Protein AF-A0AAN0SFN9-F1 (afdb_monomer)

Foldseek 3Di:
DDFPAWAADPDPPGRATWTKDADDDPRRVAIKTAGPPVRDIRGPPDPVSRVRSVPGDHPVVSVVVVVVVPDDDDDDDDDDDDDDDDDDDDDDDDDDDDPPPDDDDDPPPPDDDDDDDDDDD

Solvent-accessible surface area (backbone atoms only — not comparable to full-atom values): 8406 Å² total; per-residue (Å²): 133,63,76,78,27,25,38,75,38,85,55,90,94,40,88,48,67,12,40,23,28,62,41,66,77,100,45,45,94,39,61,30,34,41,23,83,84,80,66,48,67,49,64,61,88,49,68,69,52,42,55,57,57,70,66,43,34,58,64,69,66,58,50,53,53,56,58,63,68,69,56,84,87,80,90,85,82,86,83,89,79,88,80,89,84,91,79,86,80,86,82,89,80,90,79,82,87,81,85,80,83,75,91,78,90,80,92,77,83,76,76,79,93,75,88,81,90,87,77,92,130

pLDDT: mean 70.21, std 22.14, range [32.69, 95.62]

Sequence (121 aa):
MMILGYVKCTSPGCDAAMEVSQCSGKRSKYLKGRCHTCECTEQRSNANTQNYLQAYKPLEELNQLVEHEKAPLEDTSNTLEVPQEPQSPAPNSKGSGWLCAGIGAAIGLGLGKAISHLRFV

Mean predicted aligned error: 18.91 Å

Secondary structure (DSSP, 8-state):
--EEEEEE--STT--SEEEEEE--GGGTTSEEEEETTT--EE---S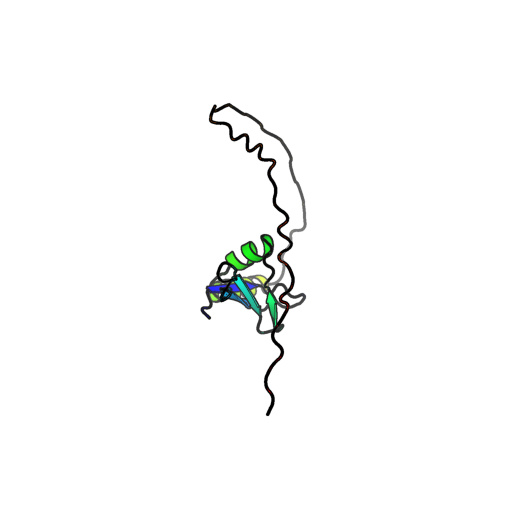HHHHHHHHT-B-HHHHHHHHHHHTS--------------------------------------------------

Organism: NCBI:txid190893

Nearest PDB structures (foldseek):
  8xmc-assembly1_I  TM=5.910E-01  e=2.132E+00  Arabidopsis thaliana
  4md9-assembly3_N  TM=4.094E-01  e=1.558E+00  Homo sapiens
  7ytu-assembly1_A  TM=3.782E-01  e=7.967E+00  Vaccinia virus WR

Radius of gyration: 27.31 Å; Cα contacts (8 Å, |Δi|>4): 112; chains: 1; bounding box: 47×56×79 Å

Structure (mmCIF, N/CA/C/O backbone):
data_AF-A0AAN0SFN9-F1
#
_entry.id   AF-A0AAN0SFN9-F1
#
loop_
_atom_site.group_PDB
_atom_site.id
_atom_site.type_symbol
_atom_site.label_atom_id
_atom_site.label_alt_id
_atom_site.label_comp_id
_atom_site.label_asym_id
_atom_site.label_entity_id
_atom_site.label_seq_id
_atom_site.pdbx_PDB_ins_code
_atom_site.Cartn_x
_atom_site.Cartn_y
_atom_site.Cartn_z
_atom_site.occupancy
_atom_site.B_iso_or_equiv
_atom_site.auth_seq_id
_atom_site.auth_comp_id
_atom_site.auth_asym_id
_atom_site.auth_atom_id
_atom_site.pdbx_PDB_model_num
ATOM 1 N N . MET A 1 1 ? -5.269 -4.897 12.899 1.00 66.62 1 MET A N 1
ATOM 2 C CA . MET A 1 1 ? -5.053 -3.904 11.822 1.00 66.62 1 MET A CA 1
ATOM 3 C C . MET A 1 1 ? -6.346 -3.837 11.039 1.00 66.62 1 MET A C 1
ATOM 5 O O . MET A 1 1 ? -6.856 -4.898 10.713 1.00 66.62 1 MET A O 1
ATOM 9 N N . MET A 1 2 ? -6.904 -2.647 10.829 1.00 87.38 2 MET A N 1
ATOM 10 C CA . MET A 1 2 ? -8.123 -2.470 10.036 1.00 87.38 2 MET A CA 1
ATOM 11 C C . MET A 1 2 ? -7.715 -2.149 8.595 1.00 87.38 2 MET A C 1
ATOM 13 O O . MET A 1 2 ? -6.858 -1.284 8.390 1.00 87.38 2 MET A O 1
ATOM 17 N N . ILE A 1 3 ? -8.277 -2.880 7.630 1.00 92.31 3 ILE A N 1
ATOM 18 C CA . ILE A 1 3 ? -8.130 -2.580 6.202 1.00 92.31 3 ILE A CA 1
ATOM 19 C C . ILE A 1 3 ? -9.085 -1.430 5.891 1.00 92.31 3 ILE A C 1
ATOM 21 O O . ILE A 1 3 ? -10.261 -1.499 6.239 1.00 92.31 3 ILE A O 1
ATOM 25 N N . LEU A 1 4 ? -8.559 -0.368 5.288 1.00 94.69 4 LEU A N 1
ATOM 26 C CA . LEU A 1 4 ? -9.335 0.806 4.887 1.00 94.69 4 LEU A CA 1
ATOM 27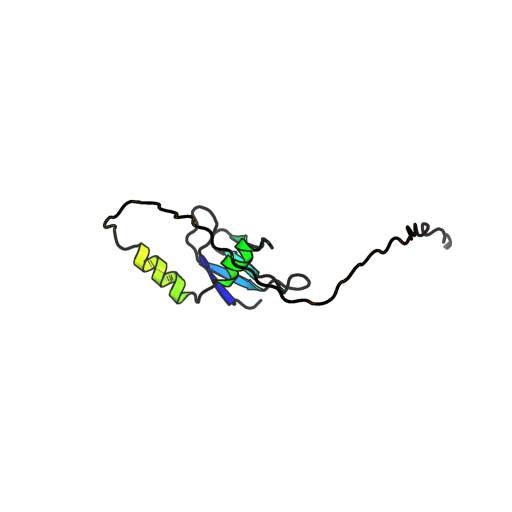 C C . LEU A 1 4 ? -9.867 0.654 3.459 1.00 94.69 4 LEU A C 1
ATOM 29 O O . LEU A 1 4 ? -10.975 1.081 3.163 1.00 94.69 4 LEU A O 1
ATOM 33 N N . GLY A 1 5 ? -9.087 0.012 2.591 1.00 95.19 5 GLY A N 1
ATOM 34 C CA . GLY A 1 5 ? -9.438 -0.256 1.203 1.00 95.19 5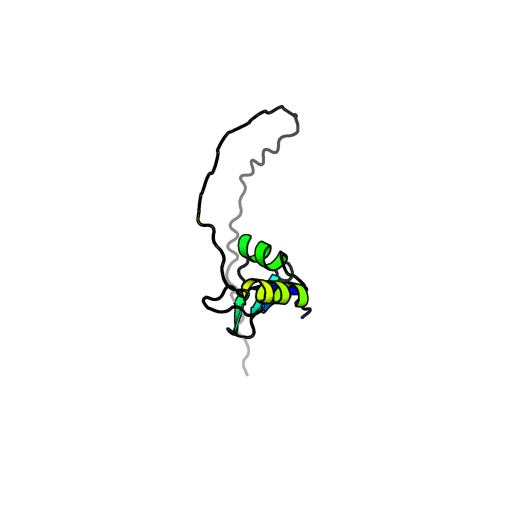 GLY A CA 1
ATOM 35 C C . GLY A 1 5 ? -8.228 -0.763 0.434 1.00 95.19 5 GLY A C 1
ATOM 36 O O . GLY A 1 5 ? -7.297 -1.310 1.028 1.00 95.19 5 GLY A O 1
ATOM 37 N N . TYR A 1 6 ? -8.236 -0.558 -0.877 1.00 95.56 6 TYR A N 1
ATOM 38 C CA . TYR A 1 6 ? -7.216 -1.049 -1.792 1.00 95.56 6 TYR A CA 1
ATOM 39 C C . TYR A 1 6 ? -6.815 0.018 -2.811 1.00 95.56 6 TYR A C 1
ATOM 41 O O . TYR A 1 6 ? -7.594 0.909 -3.148 1.00 95.56 6 TYR A O 1
ATOM 49 N N . VAL A 1 7 ? -5.592 -0.094 -3.316 1.00 94.62 7 VAL A N 1
ATOM 50 C CA . VAL A 1 7 ? -5.054 0.689 -4.439 1.00 94.62 7 VAL A CA 1
ATOM 51 C C . VAL A 1 7 ? -4.334 -0.251 -5.406 1.00 94.62 7 VAL A C 1
ATOM 53 O O . VAL A 1 7 ? -4.052 -1.395 -5.051 1.00 94.62 7 VAL A O 1
ATOM 56 N N . LYS A 1 8 ? -4.007 0.197 -6.624 1.00 93.94 8 LYS A N 1
ATOM 57 C CA . LYS A 1 8 ? -3.159 -0.605 -7.525 1.00 93.94 8 LYS A CA 1
ATOM 58 C C . LYS A 1 8 ? -1.764 -0.793 -6.905 1.00 93.94 8 LYS A C 1
ATOM 60 O O . LYS A 1 8 ? -1.258 0.080 -6.191 1.00 93.94 8 LYS A O 1
ATOM 65 N N . CYS A 1 9 ? -1.130 -1.936 -7.129 1.00 93.25 9 CYS A N 1
ATOM 66 C CA . CYS A 1 9 ? 0.244 -2.115 -6.685 1.00 93.25 9 CYS A CA 1
ATOM 67 C C . CYS A 1 9 ? 1.190 -1.199 -7.484 1.00 93.25 9 CYS A C 1
ATOM 69 O O . CYS A 1 9 ? 1.028 -1.011 -8.683 1.00 93.25 9 CYS A O 1
ATOM 71 N N . THR A 1 10 ? 2.178 -0.606 -6.811 1.00 90.88 10 THR A N 1
ATOM 72 C CA . THR A 1 10 ? 3.190 0.263 -7.438 1.00 90.88 10 THR A CA 1
ATOM 73 C C . THR A 1 10 ? 4.445 -0.498 -7.868 1.00 90.88 10 THR A C 1
ATOM 75 O O . THR A 1 10 ? 5.350 0.090 -8.460 1.00 90.88 10 THR A O 1
ATOM 78 N N . SER A 1 11 ? 4.535 -1.793 -7.550 1.00 91.81 11 SER A N 1
ATOM 79 C CA . SER A 1 11 ? 5.674 -2.615 -7.951 1.00 91.81 11 SER A CA 1
ATOM 80 C C . SER A 1 11 ? 5.652 -2.847 -9.458 1.00 91.81 11 SER A C 1
ATOM 82 O O . SER A 1 11 ? 4.595 -3.171 -10.001 1.00 91.81 11 SER A O 1
ATOM 84 N N . PRO A 1 12 ? 6.806 -2.742 -10.140 1.00 91.44 12 PRO A N 1
ATOM 85 C CA . PRO A 1 12 ? 6.879 -2.996 -11.572 1.00 91.44 12 PRO A CA 1
ATOM 86 C C . PRO A 1 12 ? 6.387 -4.414 -11.891 1.00 91.44 12 PRO A C 1
ATOM 88 O O . PRO A 1 12 ? 6.836 -5.379 -11.272 1.00 91.44 12 PRO A O 1
ATOM 91 N N . GLY A 1 13 ? 5.453 -4.524 -12.840 1.00 90.88 13 GLY A N 1
ATOM 92 C CA . GLY A 1 13 ? 4.873 -5.797 -13.283 1.00 90.88 13 GLY A CA 1
ATOM 93 C C . GLY A 1 13 ? 3.882 -6.442 -12.307 1.00 90.88 13 GLY A C 1
ATOM 94 O O . GLY A 1 13 ? 3.598 -7.630 -12.441 1.00 90.88 13 GLY A O 1
ATOM 95 N N . CYS A 1 14 ? 3.381 -5.706 -11.309 1.00 90.88 14 CYS A N 1
ATOM 96 C CA . CYS A 1 14 ? 2.364 -6.200 -10.387 1.00 90.88 14 CYS A CA 1
ATOM 97 C C . CYS A 1 14 ? 1.059 -5.417 -10.550 1.00 90.88 14 CYS A C 1
ATOM 99 O O . CYS A 1 14 ? 0.965 -4.272 -10.121 1.00 90.88 14 CYS A O 1
ATOM 101 N N . ASP A 1 15 ? 0.033 -6.074 -11.087 1.00 89.12 15 ASP A N 1
ATOM 102 C CA . ASP A 1 15 ? -1.302 -5.482 -11.274 1.00 89.12 15 ASP A CA 1
ATOM 103 C C . ASP A 1 15 ? -2.274 -5.827 -10.135 1.00 89.12 15 ASP A C 1
ATOM 105 O O . ASP A 1 15 ? -3.474 -5.569 -10.208 1.00 89.12 15 ASP A O 1
ATOM 109 N N . ALA A 1 16 ? -1.766 -6.438 -9.063 1.00 91.88 16 ALA A N 1
ATOM 110 C CA . ALA A 1 16 ? -2.582 -6.857 -7.937 1.00 91.88 16 ALA A CA 1
ATOM 111 C C . ALA A 1 16 ? -3.067 -5.671 -7.091 1.00 91.88 16 ALA A C 1
ATOM 113 O O . ALA A 1 16 ? -2.440 -4.608 -7.022 1.00 91.88 16 ALA A O 1
ATOM 114 N N . ALA A 1 17 ? -4.169 -5.890 -6.377 1.00 93.06 17 ALA A N 1
ATOM 115 C CA . ALA A 1 17 ? -4.659 -4.961 -5.374 1.00 93.06 17 ALA A CA 1
ATOM 116 C C . ALA A 1 17 ? -3.715 -4.931 -4.159 1.00 93.06 17 ALA A C 1
ATOM 118 O O . ALA A 1 17 ? -3.412 -5.953 -3.541 1.00 93.06 17 ALA A O 1
ATOM 119 N N . MET A 1 18 ? -3.266 -3.736 -3.796 1.00 94.38 18 MET A N 1
ATOM 120 C CA . MET A 1 18 ? -2.491 -3.460 -2.595 1.00 94.38 18 MET A CA 1
ATOM 121 C C . MET A 1 18 ? -3.441 -3.028 -1.478 1.00 94.38 18 MET A C 1
ATOM 123 O O . MET A 1 18 ? -4.146 -2.032 -1.621 1.00 94.38 18 MET A O 1
ATOM 127 N N . GLU A 1 19 ? -3.448 -3.753 -0.359 1.00 95.31 19 GLU A N 1
ATOM 128 C CA . GLU A 1 19 ? -4.257 -3.411 0.811 1.00 95.31 19 GLU A CA 1
ATOM 129 C C . GLU A 1 19 ? -3.728 -2.126 1.452 1.00 95.31 19 GLU A C 1
ATOM 131 O O . GLU A 1 19 ? -2.523 -1.976 1.670 1.00 95.31 19 GLU A O 1
ATOM 136 N N . VAL A 1 20 ? -4.619 -1.206 1.798 1.00 95.62 20 VAL A N 1
ATOM 137 C CA . VAL A 1 20 ? -4.280 0.013 2.528 1.00 95.62 20 VAL A CA 1
ATOM 138 C C . VAL A 1 20 ? -4.752 -0.127 3.964 1.00 95.62 20 VAL A C 1
ATOM 140 O O . VAL A 1 20 ? -5.915 -0.412 4.246 1.00 95.62 20 VAL A O 1
ATOM 143 N N . SER A 1 21 ? -3.835 0.093 4.899 1.00 94.88 21 SER A N 1
ATOM 144 C CA . SER A 1 21 ? -4.115 0.055 6.332 1.00 94.88 21 SER A CA 1
ATOM 145 C C . SER A 1 21 ? -3.391 1.180 7.057 1.00 94.88 21 SER A C 1
ATOM 147 O O . SER A 1 21 ? -2.378 1.711 6.595 1.00 94.88 21 SER A O 1
ATOM 149 N N . GLN A 1 22 ? -3.898 1.551 8.227 1.00 93.69 22 GLN A N 1
ATOM 150 C CA . GLN A 1 22 ? -3.225 2.524 9.077 1.00 93.69 22 GLN A CA 1
ATOM 151 C C . GLN A 1 22 ? -2.004 1.888 9.764 1.00 93.69 22 GLN A C 1
ATOM 153 O O . GLN A 1 22 ? -2.034 0.733 10.206 1.00 93.69 22 GLN A O 1
ATOM 158 N N . CYS A 1 23 ? -0.910 2.642 9.870 1.00 92.00 23 CYS A N 1
ATOM 159 C CA . CYS A 1 23 ? 0.229 2.252 10.697 1.00 92.00 23 CYS A CA 1
ATOM 160 C C . CYS A 1 23 ? -0.152 2.223 12.191 1.00 92.00 23 CYS A C 1
ATOM 162 O O . CYS A 1 23 ? -1.166 2.770 12.612 1.00 92.00 23 CYS A O 1
ATOM 164 N N . SER A 1 24 ? 0.685 1.605 13.024 1.00 90.38 24 SER A N 1
ATOM 165 C CA . SER A 1 24 ? 0.491 1.546 14.478 1.00 90.38 24 SER A CA 1
ATOM 166 C C . SER A 1 24 ? 1.508 2.407 15.240 1.00 90.38 24 SER A C 1
ATOM 168 O O . SER A 1 24 ? 2.516 2.869 14.692 1.00 90.38 24 SER A O 1
ATOM 170 N N . GLY A 1 25 ? 1.241 2.640 16.529 1.00 92.19 25 GLY A N 1
ATOM 171 C CA . GLY A 1 25 ? 2.146 3.348 17.438 1.00 92.19 25 GLY A CA 1
ATOM 172 C C . GLY A 1 25 ? 2.434 4.790 17.007 1.00 92.19 25 GLY A C 1
ATOM 173 O O . GLY A 1 25 ? 1.540 5.511 16.575 1.00 92.19 25 GLY A O 1
ATOM 174 N N . LYS A 1 26 ? 3.707 5.207 17.083 1.00 91.69 26 LYS A N 1
ATOM 175 C CA . LYS A 1 26 ? 4.159 6.581 16.765 1.00 91.69 26 LYS A CA 1
ATOM 176 C C . LYS A 1 26 ? 3.849 7.032 15.329 1.00 91.69 26 LYS A C 1
ATOM 178 O O . LYS A 1 26 ? 3.926 8.221 15.033 1.00 91.69 26 LYS A O 1
ATOM 183 N N . ARG A 1 27 ? 3.550 6.093 14.426 1.00 90.06 27 ARG A N 1
ATOM 184 C CA . ARG A 1 27 ? 3.256 6.356 13.011 1.00 90.06 27 ARG A CA 1
ATOM 185 C C . ARG A 1 27 ? 1.774 6.214 12.675 1.00 90.06 27 ARG A C 1
ATOM 187 O O . ARG A 1 27 ? 1.455 6.208 11.497 1.00 90.06 27 ARG A O 1
ATOM 194 N N . SER A 1 28 ? 0.877 6.140 13.659 1.00 91.44 28 SER A N 1
ATOM 195 C CA . SER A 1 28 ? -0.567 5.970 13.431 1.00 91.44 28 SER A CA 1
ATOM 196 C C . SER A 1 28 ? -1.195 7.013 12.505 1.00 91.44 28 SER A C 1
ATOM 198 O O . SER A 1 28 ? -2.175 6.724 11.838 1.00 91.44 28 SER A O 1
ATOM 200 N N . LYS A 1 29 ? -0.606 8.204 12.373 1.00 91.94 29 LYS A N 1
ATOM 201 C CA . LYS A 1 29 ? -1.058 9.211 11.400 1.00 91.94 29 LYS A CA 1
ATOM 202 C C . LYS A 1 29 ? -0.817 8.857 9.924 1.00 91.94 29 LYS A C 1
ATOM 204 O O . LYS A 1 29 ? -1.318 9.567 9.062 1.00 91.94 29 LYS A O 1
ATOM 209 N N . TYR A 1 30 ? -0.036 7.820 9.627 1.00 93.38 30 TYR A N 1
ATOM 210 C CA . TYR A 1 30 ? 0.334 7.445 8.263 1.00 93.38 30 TYR A CA 1
ATOM 211 C C . TYR A 1 30 ? -0.356 6.160 7.816 1.00 93.38 30 TYR A C 1
ATOM 213 O O . TYR A 1 30 ? -0.555 5.224 8.598 1.00 93.38 30 TYR A O 1
ATOM 221 N N . LEU A 1 31 ? -0.646 6.101 6.524 1.00 94.56 31 LEU A N 1
ATOM 222 C CA . LEU A 1 31 ? -1.102 4.906 5.836 1.00 94.56 31 LEU A CA 1
ATOM 223 C C . LEU A 1 31 ? 0.089 4.078 5.358 1.00 94.56 31 LEU A C 1
ATOM 225 O O . LEU A 1 31 ? 1.186 4.597 5.123 1.00 94.56 31 LEU A O 1
ATOM 229 N N . LYS A 1 32 ? -0.150 2.778 5.217 1.00 94.62 32 LYS A N 1
ATOM 230 C CA . LYS A 1 32 ? 0.746 1.836 4.556 1.00 94.62 32 LYS A CA 1
ATOM 231 C C . LYS A 1 32 ? -0.034 0.983 3.566 1.00 94.62 32 LYS A C 1
ATOM 233 O O . LYS A 1 32 ? -1.147 0.551 3.865 1.00 94.62 32 LYS A O 1
ATOM 238 N N . GLY A 1 33 ? 0.584 0.737 2.423 1.00 94.75 33 GLY A N 1
ATOM 239 C CA . GLY A 1 33 ? 0.141 -0.231 1.436 1.00 94.75 33 GLY A CA 1
ATOM 240 C C . GLY A 1 33 ? 0.882 -1.554 1.623 1.00 94.75 33 GLY A C 1
ATOM 241 O O . GLY A 1 33 ? 2.094 -1.543 1.843 1.00 94.75 33 GLY A O 1
ATOM 242 N N . ARG A 1 34 ? 0.198 -2.692 1.540 1.00 95.12 34 ARG A N 1
ATOM 243 C CA . ARG A 1 34 ? 0.828 -4.016 1.455 1.00 95.12 34 ARG A CA 1
ATOM 244 C C . ARG A 1 34 ? 0.187 -4.803 0.323 1.00 95.12 34 ARG A C 1
ATOM 246 O O . ARG A 1 34 ? -1.020 -4.996 0.285 1.00 95.12 34 ARG A O 1
ATOM 253 N N . CYS A 1 35 ? 0.997 -5.245 -0.622 1.00 94.69 35 CYS A N 1
ATOM 254 C CA . CYS A 1 35 ? 0.527 -6.127 -1.675 1.00 94.69 35 CYS A CA 1
ATOM 255 C C . CYS A 1 35 ? 0.950 -7.554 -1.332 1.00 94.69 35 CYS A C 1
ATOM 257 O O . CYS A 1 35 ? 2.119 -7.807 -1.054 1.00 94.69 35 CYS A O 1
ATOM 259 N N . HIS A 1 36 ? -0.009 -8.479 -1.333 1.00 93.19 36 HIS A N 1
ATOM 260 C CA . HIS A 1 36 ? 0.236 -9.887 -1.000 1.00 93.19 36 HIS A CA 1
ATOM 261 C C . HIS A 1 36 ? 0.823 -10.685 -2.170 1.00 93.19 36 HIS A C 1
ATOM 263 O O . HIS A 1 36 ? 1.288 -11.796 -1.969 1.00 93.19 36 HIS A O 1
ATOM 269 N N . THR A 1 37 ? 0.828 -10.122 -3.383 1.00 93.31 37 THR A N 1
ATOM 270 C CA . THR A 1 37 ? 1.368 -10.778 -4.585 1.00 93.31 37 THR A CA 1
ATOM 271 C C . THR A 1 37 ? 2.874 -10.566 -4.739 1.00 93.31 37 THR A C 1
ATOM 273 O O . THR A 1 37 ? 3.609 -11.526 -4.917 1.00 93.31 37 THR A O 1
ATOM 276 N N . CYS A 1 38 ? 3.342 -9.314 -4.666 1.00 92.81 38 CYS A N 1
ATOM 277 C CA . CYS A 1 38 ? 4.775 -8.964 -4.710 1.00 92.81 38 CYS A CA 1
ATOM 278 C C . CYS A 1 38 ? 5.434 -8.965 -3.318 1.00 92.81 38 CYS A C 1
ATOM 280 O O . CYS A 1 38 ? 6.621 -8.668 -3.218 1.00 92.81 38 CYS A O 1
ATOM 282 N N . GLU A 1 39 ? 4.650 -9.131 -2.244 1.00 92.81 39 GLU A N 1
ATOM 283 C CA . GLU A 1 39 ? 5.047 -8.918 -0.836 1.00 92.81 39 GLU A CA 1
ATOM 284 C C . GLU A 1 39 ? 5.634 -7.525 -0.533 1.00 92.81 39 GLU A C 1
ATOM 286 O O . GLU A 1 39 ? 6.173 -7.245 0.543 1.00 92.81 39 GLU A O 1
ATOM 291 N N . CYS A 1 40 ? 5.488 -6.601 -1.477 1.00 90.75 40 CYS A N 1
ATOM 292 C CA . CYS A 1 40 ? 6.009 -5.262 -1.379 1.00 90.75 40 CYS A CA 1
ATOM 293 C C . CYS A 1 40 ? 5.124 -4.409 -0.462 1.00 90.75 40 CYS A C 1
ATOM 295 O O . CYS A 1 40 ? 3.889 -4.451 -0.492 1.00 90.75 40 CYS A O 1
ATOM 297 N N . THR A 1 41 ? 5.784 -3.639 0.403 1.00 91.31 41 THR A N 1
ATOM 298 C CA . THR A 1 41 ? 5.127 -2.726 1.339 1.00 91.31 41 THR A CA 1
ATOM 299 C C . THR A 1 41 ? 5.474 -1.299 0.954 1.00 91.31 41 THR A C 1
ATOM 301 O O . THR A 1 41 ? 6.646 -0.924 0.932 1.00 91.31 41 THR A O 1
ATOM 304 N N . GLU A 1 42 ? 4.453 -0.490 0.708 1.00 88.31 42 GLU A N 1
ATOM 305 C CA . GLU A 1 42 ? 4.606 0.936 0.480 1.00 88.31 42 GLU A CA 1
ATOM 306 C C . GLU A 1 42 ? 4.347 1.677 1.797 1.00 88.31 42 GLU A C 1
ATOM 308 O O . GLU A 1 42 ? 3.217 1.783 2.274 1.00 88.31 42 GLU A O 1
ATOM 313 N N . GLN A 1 43 ? 5.422 2.142 2.431 1.00 78.56 43 GLN A N 1
ATOM 314 C CA . GLN A 1 43 ? 5.370 2.843 3.719 1.00 78.56 43 GLN A CA 1
ATOM 315 C C . GLN A 1 43 ? 6.076 4.201 3.667 1.00 78.56 43 GLN A C 1
ATOM 317 O O . GLN A 1 43 ? 6.374 4.780 4.719 1.00 78.56 43 GLN A O 1
ATOM 322 N N . ARG A 1 44 ? 6.401 4.728 2.477 1.00 71.38 44 ARG A N 1
ATOM 323 C CA . ARG A 1 44 ? 7.084 6.020 2.412 1.00 71.38 44 ARG A CA 1
ATOM 324 C C . ARG A 1 44 ? 6.189 7.093 3.035 1.00 71.38 44 ARG A C 1
ATOM 326 O O . ARG A 1 44 ? 5.064 7.340 2.612 1.00 71.38 44 ARG A O 1
ATOM 333 N N . SER A 1 45 ? 6.718 7.767 4.054 1.00 75.69 45 SER A N 1
ATOM 334 C CA . SER A 1 45 ? 6.079 8.905 4.726 1.00 75.69 45 SER A CA 1
ATOM 335 C C . SER A 1 45 ? 6.176 10.200 3.912 1.00 75.69 45 SER A C 1
ATOM 337 O O . SER A 1 45 ? 6.052 11.288 4.470 1.00 75.69 45 SER A O 1
ATOM 339 N N . ASN A 1 46 ? 6.454 10.096 2.609 1.00 87.56 46 ASN A N 1
ATOM 340 C CA . ASN A 1 46 ? 6.441 11.242 1.712 1.00 87.56 46 ASN A CA 1
ATOM 341 C C . ASN A 1 46 ? 4.981 11.622 1.393 1.00 87.56 46 ASN A C 1
ATOM 343 O O . ASN A 1 46 ? 4.088 10.774 1.447 1.00 87.56 46 ASN A O 1
ATOM 347 N N . ALA A 1 47 ? 4.743 12.892 1.063 1.00 91.62 47 ALA A N 1
ATOM 348 C CA . ALA A 1 47 ? 3.394 13.395 0.809 1.00 91.62 47 ALA A CA 1
ATOM 349 C C . ALA A 1 47 ? 2.711 12.693 -0.378 1.00 91.62 47 ALA A C 1
ATOM 351 O O . ALA A 1 47 ? 1.554 12.308 -0.270 1.00 91.62 47 ALA A O 1
ATOM 352 N N . ASN A 1 48 ? 3.434 12.448 -1.473 1.00 92.06 48 ASN A N 1
ATOM 353 C CA . ASN A 1 48 ? 2.881 11.838 -2.688 1.00 92.06 48 ASN A CA 1
ATOM 354 C C . ASN A 1 48 ? 2.366 10.412 -2.446 1.00 92.06 48 ASN A C 1
ATOM 356 O O . ASN A 1 48 ? 1.272 10.060 -2.871 1.00 92.06 48 ASN A O 1
ATOM 360 N N . THR A 1 49 ? 3.128 9.601 -1.716 1.00 91.50 49 THR A N 1
ATOM 361 C CA . THR A 1 49 ? 2.765 8.238 -1.333 1.00 91.50 49 THR A CA 1
ATOM 362 C C . THR A 1 49 ? 1.573 8.244 -0.388 1.00 91.50 49 THR A C 1
ATOM 364 O O . THR A 1 49 ? 0.672 7.429 -0.544 1.00 91.50 49 THR A O 1
ATOM 367 N N . GLN A 1 50 ? 1.530 9.162 0.579 1.00 94.81 50 GLN A N 1
ATOM 368 C CA . GLN A 1 50 ? 0.376 9.255 1.474 1.00 94.81 50 GLN A CA 1
ATOM 369 C C . GLN A 1 50 ? -0.885 9.683 0.716 1.00 94.81 50 GLN A C 1
ATOM 371 O O . GLN A 1 50 ? -1.922 9.063 0.918 1.00 94.81 50 GLN A O 1
ATOM 376 N N . ASN A 1 51 ? -0.783 10.643 -0.207 1.00 94.69 51 ASN A N 1
ATOM 377 C CA . ASN A 1 51 ? -1.894 11.049 -1.072 1.00 94.69 51 ASN A CA 1
ATOM 378 C C . ASN A 1 51 ? -2.379 9.885 -1.951 1.00 94.69 51 ASN A C 1
ATOM 380 O O . ASN A 1 51 ? -3.579 9.663 -2.069 1.00 94.69 51 ASN A O 1
ATOM 384 N N . TYR A 1 52 ? -1.452 9.103 -2.517 1.00 93.75 52 TYR A N 1
ATOM 385 C CA . TYR A 1 52 ? -1.782 7.902 -3.286 1.00 93.75 52 TYR A CA 1
ATOM 386 C C . TYR A 1 52 ? -2.539 6.873 -2.442 1.00 93.75 52 TYR A C 1
ATOM 388 O O . TYR A 1 52 ? -3.594 6.389 -2.839 1.00 93.75 52 TYR A O 1
ATOM 396 N N . LEU A 1 53 ? -2.030 6.573 -1.245 1.00 94.50 53 LEU A N 1
ATOM 397 C CA . LEU A 1 53 ? -2.664 5.619 -0.340 1.00 94.50 53 LEU A CA 1
ATOM 398 C C . LEU A 1 53 ? -4.009 6.127 0.183 1.00 94.50 53 LEU A C 1
ATOM 400 O O . LEU A 1 53 ? -4.873 5.307 0.447 1.00 94.50 53 LEU A O 1
ATOM 404 N N . GLN A 1 54 ? -4.203 7.441 0.334 1.00 94.56 54 GLN A N 1
ATOM 405 C CA . GLN A 1 54 ? -5.479 8.049 0.734 1.00 94.56 54 GLN A CA 1
ATOM 406 C C . GLN A 1 54 ? -6.563 7.924 -0.339 1.00 94.56 54 GLN A C 1
ATOM 408 O O . GLN A 1 54 ? -7.741 7.952 0.003 1.00 94.56 54 GLN A O 1
ATOM 413 N N . ALA A 1 55 ? -6.183 7.733 -1.604 1.00 94.25 55 ALA A N 1
ATOM 414 C CA . ALA A 1 55 ? -7.102 7.464 -2.706 1.00 94.25 55 ALA A CA 1
ATOM 415 C C . ALA A 1 55 ? -7.573 5.994 -2.751 1.00 94.25 55 ALA A C 1
ATOM 417 O O . ALA A 1 55 ? -7.951 5.498 -3.814 1.00 94.25 55 ALA A O 1
ATOM 418 N N . TYR A 1 56 ? -7.520 5.281 -1.619 1.00 93.94 56 TYR A N 1
ATOM 419 C CA . TYR A 1 56 ? -7.985 3.902 -1.523 1.00 93.94 56 TYR A CA 1
ATOM 420 C C . TYR A 1 56 ? -9.468 3.787 -1.878 1.00 93.94 56 TYR A C 1
ATOM 422 O O . TYR A 1 56 ? -10.276 4.673 -1.599 1.00 93.94 56 TYR A O 1
ATOM 430 N N . LYS A 1 57 ? -9.818 2.652 -2.477 1.00 91.19 57 LYS A N 1
ATOM 431 C CA . LYS A 1 57 ? -11.173 2.309 -2.912 1.00 91.19 57 LYS A CA 1
ATOM 432 C C . LYS A 1 57 ? -11.591 0.945 -2.363 1.00 91.19 57 LYS A C 1
ATOM 434 O O . LYS A 1 57 ? -10.719 0.161 -1.968 1.00 91.19 57 LYS A O 1
ATOM 439 N N . PRO A 1 58 ? -12.896 0.632 -2.316 1.00 89.19 58 PRO A N 1
ATOM 440 C CA . PRO A 1 58 ? -13.336 -0.744 -2.104 1.00 89.19 58 PRO A CA 1
ATOM 441 C C . PRO A 1 58 ? -12.791 -1.661 -3.212 1.00 89.19 58 PRO A C 1
ATOM 443 O O . PRO A 1 58 ? -12.476 -1.210 -4.317 1.00 89.19 58 PRO A O 1
ATOM 446 N N . LEU A 1 59 ? -12.643 -2.953 -2.909 1.00 83.25 59 LEU A N 1
ATOM 447 C CA . LEU A 1 59 ? -11.987 -3.911 -3.807 1.00 83.25 59 LEU A CA 1
ATOM 448 C C . LEU A 1 59 ? -12.761 -4.085 -5.122 1.00 83.25 59 LEU A C 1
ATOM 450 O O . LEU A 1 59 ? -12.166 -4.236 -6.187 1.00 83.25 59 LEU A O 1
ATOM 454 N N . GLU A 1 60 ? -14.086 -4.016 -5.045 1.00 82.00 60 GLU A N 1
ATOM 455 C CA . GLU A 1 60 ? -15.012 -4.176 -6.162 1.00 82.00 60 GLU A CA 1
ATOM 456 C C . GLU A 1 60 ? -14.786 -3.108 -7.239 1.00 82.00 60 GLU A C 1
ATOM 458 O O . GLU A 1 60 ? -14.733 -3.432 -8.424 1.00 82.00 60 GLU A O 1
ATOM 463 N N . GLU A 1 61 ? -14.579 -1.850 -6.839 1.00 78.88 61 GLU A N 1
ATOM 464 C CA . GLU A 1 61 ? -14.282 -0.756 -7.773 1.00 78.88 61 GLU A CA 1
ATOM 465 C C . GLU A 1 61 ? -12.925 -0.933 -8.456 1.00 78.88 61 GLU A C 1
ATOM 467 O O . GLU A 1 61 ? -12.763 -0.579 -9.623 1.00 78.88 61 GLU A O 1
ATOM 472 N N . LEU A 1 62 ? -11.936 -1.472 -7.739 1.00 77.69 62 LEU A N 1
ATOM 473 C CA . LEU A 1 62 ? -10.601 -1.664 -8.296 1.00 77.69 62 LEU A CA 1
ATOM 474 C C . LEU A 1 62 ? -10.596 -2.777 -9.352 1.00 77.69 62 LEU A C 1
ATOM 476 O O . LEU A 1 62 ? -9.945 -2.638 -10.385 1.00 77.69 62 LEU A O 1
ATOM 480 N N . ASN A 1 63 ? -11.364 -3.844 -9.125 1.00 75.81 63 ASN A N 1
ATOM 481 C CA . ASN A 1 63 ? -11.483 -4.958 -10.063 1.00 75.81 63 ASN A CA 1
ATOM 482 C C . ASN A 1 63 ? -12.260 -4.575 -11.334 1.00 75.81 63 ASN A C 1
ATOM 484 O O . ASN A 1 63 ? -11.864 -4.977 -12.424 1.00 75.81 63 ASN A O 1
ATOM 488 N N . GLN A 1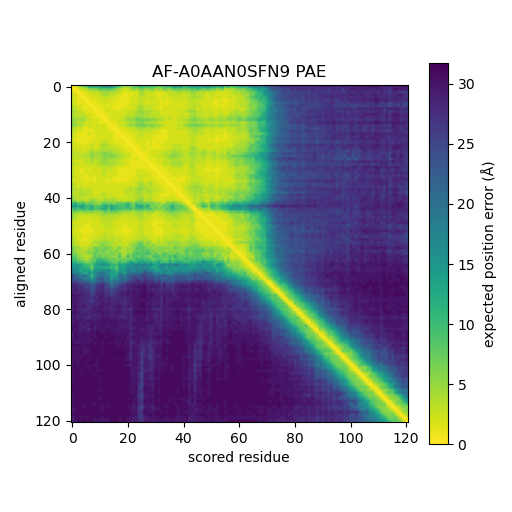 64 ? -13.297 -3.735 -11.230 1.00 71.12 64 GLN A N 1
ATOM 489 C CA . GLN A 1 64 ? -14.045 -3.244 -12.402 1.00 71.12 64 GLN A CA 1
ATOM 490 C C . GLN A 1 64 ? -13.169 -2.442 -13.377 1.00 71.12 64 GLN A C 1
ATOM 492 O O . GLN A 1 64 ? -13.387 -2.489 -14.591 1.00 71.12 64 GLN A O 1
ATOM 497 N N . LEU A 1 65 ? -12.166 -1.721 -12.862 1.00 60.78 65 LEU A N 1
ATOM 498 C CA . LEU A 1 65 ? -11.181 -1.022 -13.692 1.00 60.78 65 LEU A CA 1
ATOM 499 C C . LEU A 1 65 ? -10.282 -2.005 -14.449 1.00 60.78 65 LEU A C 1
ATOM 501 O O . LEU A 1 65 ? -9.968 -1.768 -15.609 1.00 60.78 65 LEU A O 1
ATOM 505 N N . VAL A 1 66 ? -9.906 -3.119 -13.815 1.00 59.66 66 VAL A N 1
ATOM 506 C CA . VAL A 1 66 ? -9.104 -4.176 -14.453 1.00 59.66 66 VAL A CA 1
ATOM 507 C C . VAL A 1 66 ? -9.894 -4.882 -15.559 1.00 59.66 66 VAL A C 1
ATOM 509 O O . VAL A 1 66 ? -9.325 -5.241 -16.588 1.00 59.66 66 VAL A O 1
ATOM 512 N N . GLU A 1 67 ? -11.204 -5.067 -15.382 1.00 59.59 67 GLU A N 1
ATOM 513 C CA . GLU A 1 67 ? -12.066 -5.689 -16.395 1.00 59.59 67 GLU A CA 1
ATOM 514 C C . GLU A 1 67 ? -12.274 -4.791 -17.622 1.00 59.59 67 GLU A C 1
ATOM 516 O O . GLU A 1 67 ? -12.200 -5.285 -18.747 1.00 59.59 67 GLU A O 1
ATOM 521 N N . HIS A 1 68 ? -12.447 -3.478 -17.432 1.00 54.22 68 HIS A N 1
ATOM 522 C CA . HIS A 1 68 ? -12.554 -2.529 -18.548 1.00 54.22 68 HIS A CA 1
ATOM 523 C C . HIS A 1 68 ? -11.230 -2.333 -19.302 1.00 54.22 68 HIS A C 1
ATOM 525 O O . HIS A 1 68 ? -11.254 -2.117 -20.510 1.00 54.22 68 HIS A O 1
ATOM 531 N N . GLU A 1 69 ? -10.078 -2.464 -18.635 1.00 56.84 69 GLU A N 1
ATOM 532 C CA . GLU A 1 69 ? -8.757 -2.427 -19.290 1.00 56.84 69 GL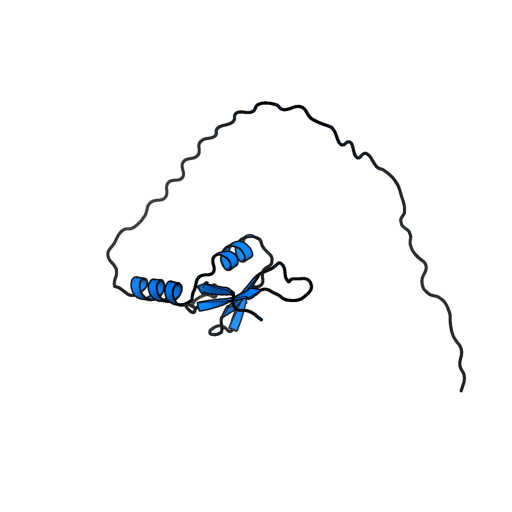U A CA 1
ATOM 533 C C . GLU A 1 69 ? -8.472 -3.670 -20.157 1.00 56.84 69 GLU A C 1
ATOM 535 O O . GLU A 1 69 ? -7.580 -3.641 -21.002 1.00 56.84 69 GLU A O 1
ATOM 540 N N . LYS A 1 70 ? -9.213 -4.771 -19.968 1.00 54.34 70 LYS A N 1
ATOM 541 C CA . LYS A 1 70 ? -9.010 -6.036 -20.698 1.00 54.34 70 LYS A CA 1
ATOM 542 C C . LYS A 1 70 ? -9.800 -6.156 -22.005 1.00 54.34 70 LYS A C 1
ATOM 544 O O . LYS A 1 70 ? -9.657 -7.169 -22.693 1.00 54.34 70 LYS A O 1
ATOM 549 N N . ALA A 1 71 ? -10.616 -5.165 -22.360 1.00 45.28 71 ALA A N 1
ATOM 550 C CA . ALA A 1 71 ? -11.257 -5.106 -23.672 1.00 45.28 71 ALA A CA 1
ATOM 551 C C . ALA A 1 71 ? -10.247 -4.584 -24.727 1.00 45.28 71 ALA A C 1
ATOM 553 O O . ALA A 1 71 ? -9.528 -3.630 -24.433 1.00 45.28 71 ALA A O 1
ATOM 554 N N . PRO A 1 72 ? -10.128 -5.187 -25.929 1.00 46.97 72 PRO A N 1
ATOM 555 C CA . PRO A 1 72 ? -9.076 -4.823 -26.882 1.00 46.97 72 PRO A CA 1
ATOM 556 C C . PRO A 1 72 ? -9.207 -3.386 -27.421 1.00 46.97 72 PRO A C 1
ATOM 558 O O . PRO A 1 72 ? -10.305 -2.950 -27.747 1.00 46.97 72 PRO A O 1
ATOM 561 N N . LEU A 1 73 ? -8.045 -2.723 -27.520 1.00 54.97 73 LEU A N 1
ATOM 562 C CA . LEU A 1 73 ? -7.682 -1.474 -28.217 1.00 54.97 73 LEU A CA 1
ATOM 563 C C . LEU A 1 73 ? -8.641 -0.959 -29.308 1.00 54.97 73 LEU A C 1
ATOM 565 O O . LEU A 1 73 ? -8.854 -1.657 -30.289 1.00 54.97 73 LEU A O 1
ATOM 569 N N . GLU A 1 74 ? -9.005 0.326 -29.218 1.00 44.12 74 GLU A N 1
ATOM 570 C CA . GLU A 1 74 ? -9.194 1.226 -30.368 1.00 44.12 74 GLU A CA 1
ATOM 571 C C . GLU A 1 74 ? -8.587 2.606 -30.013 1.00 44.12 74 GLU A C 1
ATOM 573 O O . GLU A 1 74 ? -8.683 3.083 -28.879 1.00 44.12 74 GLU A O 1
ATOM 578 N N . ASP A 1 75 ? -7.894 3.184 -30.989 1.00 46.12 75 ASP A N 1
ATOM 579 C CA . ASP A 1 75 ? -6.997 4.342 -30.981 1.00 46.12 75 ASP A CA 1
ATOM 580 C C . ASP A 1 75 ? -7.465 5.632 -30.272 1.00 46.12 75 ASP A C 1
ATOM 582 O O . ASP A 1 75 ? -8.605 6.066 -30.410 1.00 46.12 75 ASP A O 1
ATOM 586 N N . THR A 1 76 ? -6.526 6.368 -29.653 1.00 45.34 76 THR A N 1
ATOM 587 C CA . THR A 1 76 ? -6.046 7.670 -30.181 1.00 45.34 76 THR A CA 1
ATOM 588 C C . THR A 1 76 ? -4.856 8.193 -29.365 1.00 45.34 76 THR A C 1
ATOM 590 O O . THR A 1 76 ? -4.916 8.465 -28.168 1.00 45.34 76 THR A O 1
ATOM 593 N N . SER A 1 77 ? -3.757 8.330 -30.093 1.00 42.47 77 SER A N 1
ATOM 594 C CA . SER A 1 77 ? -2.448 8.862 -29.739 1.00 42.47 77 SER A CA 1
ATOM 595 C C . SER A 1 77 ? -2.473 10.385 -29.507 1.00 42.47 77 SER A C 1
ATOM 597 O O . SER A 1 77 ? -3.033 11.109 -30.318 1.00 42.47 77 SER A O 1
ATOM 599 N N . ASN A 1 78 ? -1.791 10.830 -28.441 1.00 39.28 78 ASN A N 1
ATOM 600 C CA . ASN A 1 78 ? -1.085 12.111 -28.250 1.00 39.28 78 ASN A CA 1
ATOM 601 C C . ASN A 1 78 ? -1.795 13.450 -28.565 1.00 39.28 78 ASN A C 1
ATOM 603 O O . ASN A 1 78 ? -2.094 13.754 -29.713 1.00 39.28 78 ASN A O 1
ATOM 607 N N . THR A 1 79 ? -1.798 14.380 -27.600 1.00 32.81 79 THR A N 1
ATOM 608 C CA . THR A 1 79 ? -0.886 15.550 -27.632 1.00 32.81 79 THR A CA 1
ATOM 609 C C . THR A 1 79 ? -0.999 16.384 -26.353 1.00 32.81 79 THR A C 1
ATOM 611 O O . THR A 1 79 ? -2.071 16.709 -25.856 1.00 32.81 79 THR A O 1
ATOM 614 N N . LEU A 1 80 ? 0.186 16.677 -25.832 1.00 46.47 80 LEU A N 1
ATOM 615 C CA . LEU A 1 80 ? 0.566 17.563 -24.748 1.00 46.47 80 LEU A CA 1
ATOM 616 C C . LEU A 1 80 ? 0.237 19.026 -25.096 1.00 46.47 80 LEU A C 1
ATOM 618 O O . LEU A 1 80 ? 0.745 19.512 -26.097 1.00 46.47 80 LEU A O 1
ATOM 622 N N . GLU A 1 81 ? -0.489 19.759 -24.250 1.00 34.56 81 GLU A N 1
ATOM 623 C CA . GLU A 1 81 ? -0.344 21.220 -24.220 1.00 34.56 81 GLU A CA 1
ATOM 624 C C . GLU A 1 81 ? -0.614 21.768 -22.814 1.00 34.56 81 GLU A C 1
ATOM 626 O O . GLU A 1 81 ? -1.726 21.741 -22.291 1.00 34.56 81 GLU A O 1
ATOM 631 N N . VAL A 1 82 ? 0.467 22.223 -22.183 1.00 45.34 82 VAL A N 1
ATOM 632 C CA . VAL A 1 82 ? 0.461 23.179 -21.075 1.00 45.34 82 VAL A CA 1
ATOM 633 C C . VAL A 1 82 ? 0.216 24.554 -21.685 1.00 45.34 82 VAL A C 1
ATOM 635 O O . VAL A 1 82 ? 0.966 24.928 -22.585 1.00 45.34 82 VAL A O 1
ATOM 638 N N . PRO A 1 83 ? -0.741 25.338 -21.170 1.00 35.78 83 PRO A N 1
ATOM 639 C CA . PRO A 1 83 ? -0.544 26.790 -21.191 1.00 35.78 83 PRO A CA 1
ATOM 640 C C . PRO A 1 83 ? -0.304 27.377 -19.797 1.00 35.78 83 PRO A C 1
ATOM 642 O O . PRO A 1 83 ? -1.113 27.250 -18.880 1.00 35.78 83 PRO A O 1
ATOM 645 N N . GLN A 1 84 ? 0.839 28.051 -19.666 1.00 41.81 84 GLN A N 1
ATOM 646 C CA . GLN A 1 84 ? 1.083 29.069 -18.651 1.00 41.81 84 GLN A CA 1
ATOM 647 C C . GLN A 1 84 ? 0.204 30.294 -18.947 1.00 41.81 84 GLN A C 1
ATOM 649 O O . GLN A 1 84 ? 0.207 30.761 -20.079 1.00 41.81 84 GLN A O 1
ATOM 654 N N . GLU A 1 85 ? -0.416 30.898 -17.933 1.00 34.59 85 GLU A N 1
ATOM 655 C CA . GLU A 1 85 ? -0.377 32.360 -17.795 1.00 34.59 85 GLU A CA 1
ATOM 656 C C . GLU A 1 85 ? -0.630 32.797 -16.334 1.00 34.59 85 GLU A C 1
ATOM 658 O O . GLU A 1 85 ? -1.360 32.123 -15.603 1.00 34.59 85 GLU A O 1
ATOM 663 N N . PRO A 1 86 ? 0.013 33.887 -15.875 1.00 47.78 86 PRO A N 1
ATOM 664 C CA . PRO A 1 86 ? 0.054 34.320 -14.486 1.00 47.78 86 PRO A CA 1
ATOM 665 C C . PRO A 1 86 ? -1.025 35.363 -14.168 1.00 47.78 86 PRO A C 1
ATOM 667 O O . PRO A 1 86 ? -1.194 36.332 -14.901 1.00 47.78 86 PRO A O 1
ATOM 670 N N . GLN A 1 87 ? -1.674 35.258 -13.006 1.00 32.69 87 GLN A N 1
ATOM 671 C CA . GLN A 1 87 ? -2.470 36.364 -12.461 1.00 32.69 87 GLN A CA 1
ATOM 672 C C . GLN A 1 87 ? -2.227 36.545 -10.959 1.00 32.69 87 GLN A C 1
ATOM 674 O O . GLN A 1 87 ? -2.691 35.782 -10.117 1.00 32.69 87 GLN A O 1
ATOM 679 N N . SER A 1 88 ? -1.484 37.606 -10.644 1.00 43.81 88 SER A N 1
ATOM 680 C CA . SER A 1 88 ? -1.643 38.374 -9.405 1.00 43.81 88 SER A CA 1
ATOM 681 C C . SER A 1 88 ? -2.972 39.139 -9.492 1.00 43.81 88 SER A C 1
ATOM 683 O O . SER A 1 88 ? -3.310 39.618 -10.577 1.00 43.81 88 SER A O 1
ATOM 685 N N . PRO A 1 89 ? -3.731 39.272 -8.391 1.00 39.62 89 PRO A N 1
ATOM 686 C CA . PRO A 1 89 ? -3.628 40.524 -7.642 1.00 39.62 89 PRO A CA 1
ATOM 687 C C . PRO A 1 89 ? -3.661 40.342 -6.113 1.00 39.62 89 PRO A C 1
ATOM 689 O O . PRO A 1 89 ? -4.451 39.583 -5.557 1.00 39.62 89 PRO A O 1
ATOM 692 N N . ALA A 1 90 ? -2.830 41.125 -5.420 1.00 43.62 90 ALA A N 1
ATOM 693 C CA . ALA A 1 90 ? -3.027 41.467 -4.010 1.00 43.62 90 ALA A CA 1
ATOM 694 C C . ALA A 1 90 ? -4.320 42.301 -3.838 1.00 43.62 90 ALA A C 1
ATOM 696 O O . ALA A 1 90 ? -4.728 42.980 -4.783 1.00 43.62 90 ALA A O 1
ATOM 697 N N . PRO A 1 91 ? -4.936 42.340 -2.638 1.00 45.00 91 PRO A N 1
ATOM 698 C CA . PRO A 1 91 ? -4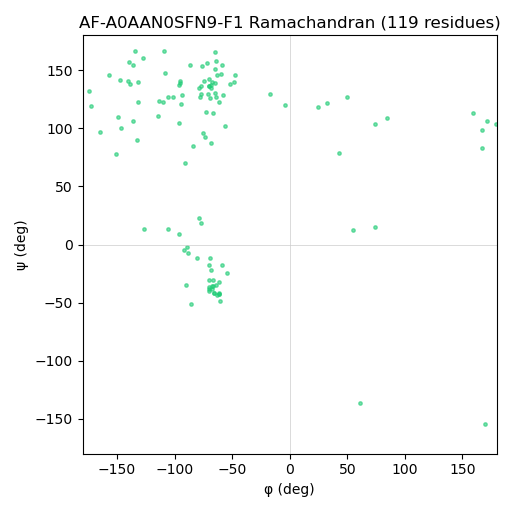.542 43.411 -1.719 1.00 45.00 91 PRO A CA 1
ATOM 699 C C . PRO A 1 91 ? -4.593 43.059 -0.216 1.00 45.00 91 PRO A C 1
ATOM 701 O O . PRO A 1 91 ? -5.506 42.418 0.286 1.00 45.00 91 PRO A O 1
ATOM 704 N N . ASN A 1 92 ? -3.586 43.574 0.491 1.00 45.09 92 ASN A N 1
ATOM 705 C CA . ASN A 1 92 ? -3.580 44.100 1.863 1.00 45.09 92 ASN A CA 1
ATOM 706 C C . ASN A 1 92 ? -4.650 43.623 2.871 1.00 45.09 92 ASN A C 1
ATOM 708 O O . ASN A 1 92 ? -5.799 44.048 2.816 1.00 45.09 92 ASN A O 1
ATOM 712 N N . SER A 1 93 ? -4.194 42.988 3.958 1.00 45.12 93 SER A N 1
ATOM 713 C CA . SER A 1 93 ? -4.759 43.250 5.289 1.00 45.12 93 SER A CA 1
ATOM 714 C C . SER A 1 93 ? -3.698 43.140 6.388 1.00 45.12 93 SER A C 1
ATOM 716 O O . SER A 1 93 ? -3.307 42.065 6.826 1.00 45.12 93 SER A O 1
ATOM 718 N N . LYS A 1 94 ? -3.228 44.318 6.798 1.00 42.88 94 LYS A N 1
ATOM 719 C CA . LYS A 1 94 ? -2.818 44.741 8.146 1.00 42.88 94 LYS A CA 1
ATOM 720 C C . LYS A 1 94 ? -3.048 43.697 9.257 1.00 42.88 94 LYS A C 1
ATOM 722 O O . LYS A 1 94 ? -4.193 43.384 9.569 1.00 42.88 94 LYS A O 1
ATOM 727 N N . GLY A 1 95 ? -1.983 43.265 9.940 1.00 37.22 95 GLY A N 1
ATOM 728 C CA . GLY A 1 95 ? -2.153 42.576 11.221 1.00 37.22 95 GLY A CA 1
ATOM 729 C C . GLY A 1 95 ? -0.938 41.851 11.789 1.00 37.22 95 GLY A C 1
ATOM 730 O O . GLY A 1 95 ? -0.727 40.687 11.498 1.00 37.22 95 GLY A O 1
ATOM 731 N N . SER A 1 96 ? -0.265 42.529 12.720 1.00 49.72 96 SER A N 1
ATOM 732 C CA . SER A 1 96 ? 0.446 41.954 13.869 1.00 49.72 96 SER A CA 1
ATOM 733 C C . SER A 1 96 ? 1.775 41.238 13.612 1.00 49.72 96 SER A C 1
ATOM 735 O O . SER A 1 96 ? 1.844 40.092 13.182 1.00 49.72 96 SER A O 1
ATOM 737 N N . GLY A 1 97 ? 2.855 41.942 13.952 1.00 46.34 97 GLY A N 1
ATOM 738 C CA . GLY A 1 97 ? 4.206 41.411 13.938 1.00 46.34 97 GLY A CA 1
ATOM 739 C C . GLY A 1 97 ? 4.423 40.292 14.953 1.00 46.34 97 GLY A C 1
ATOM 740 O O . GLY A 1 97 ? 3.845 40.279 16.036 1.00 46.34 97 GLY A O 1
ATOM 741 N N . TRP A 1 98 ? 5.350 39.403 14.614 1.00 50.66 98 TRP A N 1
ATOM 742 C CA . TRP A 1 98 ? 6.084 38.632 15.602 1.00 50.66 98 TRP A CA 1
ATOM 743 C C . TRP A 1 98 ? 7.568 38.693 15.249 1.00 50.66 98 TRP A C 1
ATOM 745 O O . TRP A 1 98 ? 8.101 37.893 14.486 1.00 50.66 98 TRP A O 1
ATOM 755 N N . LEU A 1 99 ? 8.235 39.708 15.793 1.00 48.94 99 LEU A N 1
ATOM 756 C CA . LEU A 1 99 ? 9.685 39.730 15.910 1.00 48.94 99 LEU A CA 1
ATOM 757 C C . LEU A 1 99 ? 10.049 38.775 17.053 1.00 48.94 99 LEU A C 1
ATOM 759 O O . LEU A 1 99 ? 10.004 39.163 18.215 1.00 48.94 99 LEU A O 1
ATOM 763 N N . CYS A 1 100 ? 10.390 37.526 16.745 1.00 55.62 100 CYS A N 1
ATOM 764 C CA . CYS A 1 100 ? 11.127 36.673 17.681 1.00 55.62 100 CYS A CA 1
ATOM 765 C C . CYS A 1 100 ? 12.626 36.834 17.426 1.00 55.62 100 CYS A C 1
ATOM 767 O O . CYS A 1 100 ? 13.298 35.936 16.925 1.00 55.62 100 CYS A O 1
ATOM 769 N N . ALA A 1 101 ? 13.143 38.013 17.770 1.00 53.69 101 ALA A N 1
ATOM 770 C CA . ALA A 1 101 ? 14.543 38.149 18.132 1.00 53.69 101 ALA A CA 1
ATOM 771 C C . ALA A 1 101 ? 14.715 37.511 19.520 1.00 53.69 101 ALA A C 1
ATOM 773 O O . ALA A 1 101 ? 14.147 37.988 20.499 1.00 53.69 101 ALA A O 1
ATOM 774 N N . GLY A 1 102 ? 15.464 36.413 19.591 1.00 48.16 102 GLY A N 1
ATOM 775 C CA . GLY A 1 102 ? 15.752 35.700 20.832 1.00 48.16 102 GLY A CA 1
ATOM 776 C C . GLY A 1 102 ? 17.100 34.997 20.748 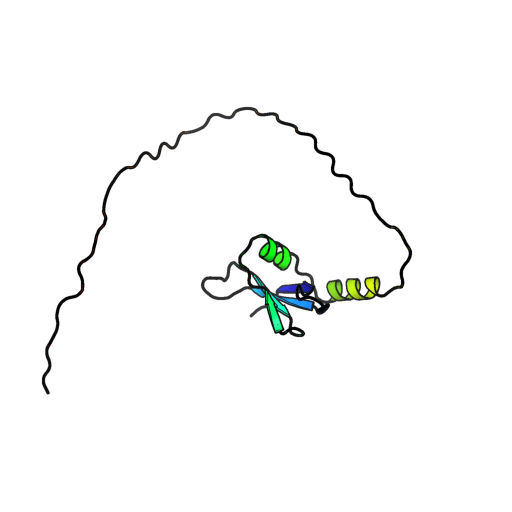1.00 48.16 102 GLY A C 1
ATOM 777 O O . GLY A 1 102 ? 17.172 33.796 20.517 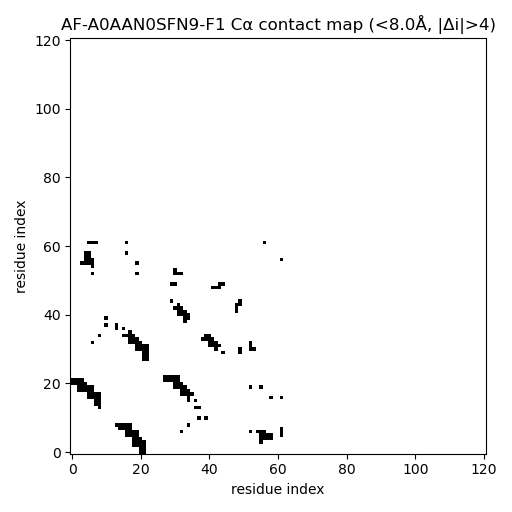1.00 48.16 102 GLY A O 1
ATOM 778 N N . ILE A 1 103 ? 18.173 35.769 20.909 1.00 55.12 103 ILE A N 1
ATOM 779 C CA . ILE A 1 103 ? 19.493 35.262 21.296 1.00 55.12 103 ILE A CA 1
ATOM 780 C C . ILE A 1 103 ? 19.386 34.834 22.767 1.00 55.12 103 ILE A C 1
ATOM 782 O O . ILE A 1 103 ? 18.947 35.640 23.584 1.00 55.12 103 ILE A O 1
ATOM 786 N N . GLY A 1 104 ? 19.810 33.618 23.132 1.00 45.25 104 GLY A N 1
ATOM 787 C CA . GLY A 1 104 ? 19.924 33.271 24.556 1.00 45.25 104 GLY A CA 1
ATOM 788 C C . GLY A 1 104 ? 20.123 31.798 24.913 1.00 45.25 104 GLY A C 1
ATOM 789 O O . GLY A 1 104 ? 19.169 31.123 25.263 1.00 45.25 104 GLY A O 1
ATOM 790 N N . ALA A 1 105 ? 21.380 31.353 24.838 1.00 56.47 105 ALA A N 1
ATOM 791 C CA . ALA A 1 105 ? 22.103 30.425 25.724 1.00 56.47 105 ALA A CA 1
ATOM 792 C C . ALA A 1 105 ? 21.375 29.265 26.452 1.00 56.47 105 ALA A C 1
ATOM 794 O O . ALA A 1 105 ? 20.589 29.485 27.364 1.00 56.47 105 ALA A O 1
ATOM 795 N N . ALA A 1 106 ? 21.833 28.028 26.201 1.00 57.69 106 ALA A N 1
ATOM 796 C CA . ALA A 1 106 ? 22.599 27.232 27.179 1.00 57.69 106 ALA A CA 1
ATOM 797 C C . ALA A 1 106 ? 22.955 25.852 26.590 1.00 57.69 106 ALA A C 1
ATOM 799 O O . ALA A 1 106 ? 22.131 24.940 26.537 1.00 57.69 106 ALA A O 1
ATOM 800 N N . ILE A 1 107 ? 24.214 25.677 26.177 1.00 59.50 107 ILE A N 1
ATOM 801 C CA . ILE A 1 107 ? 24.801 24.349 25.966 1.00 59.50 107 ILE A CA 1
ATOM 802 C C . ILE A 1 107 ? 25.056 23.768 27.361 1.00 59.50 107 ILE A C 1
ATOM 804 O O . ILE A 1 107 ? 26.084 24.026 27.981 1.00 59.50 107 ILE A O 1
ATOM 808 N N . GLY A 1 108 ? 24.082 23.026 27.881 1.00 51.88 108 GLY A N 1
ATOM 809 C CA . GLY A 1 108 ? 24.243 22.209 29.079 1.00 51.88 108 GLY A CA 1
ATOM 810 C C . GLY A 1 108 ? 24.858 20.862 28.716 1.00 51.88 108 GLY A C 1
ATOM 811 O O . GLY A 1 108 ? 24.136 19.889 28.516 1.00 51.88 108 GLY A O 1
ATOM 812 N N . LEU A 1 109 ? 26.189 20.799 28.635 1.00 55.72 109 LEU A N 1
ATOM 813 C CA . LEU A 1 109 ? 26.940 19.542 28.707 1.00 55.72 109 LEU A CA 1
ATOM 814 C C . LEU A 1 109 ? 26.808 18.991 30.134 1.00 55.72 109 LEU A C 1
ATOM 816 O O . LEU A 1 109 ? 27.602 19.296 31.021 1.00 55.72 109 LEU A O 1
ATOM 820 N N . GLY A 1 110 ? 25.747 18.214 30.361 1.00 52.44 110 GLY A N 1
ATOM 821 C CA . GLY A 1 110 ? 25.548 17.444 31.582 1.00 52.44 110 GLY A CA 1
ATOM 822 C C . GLY A 1 110 ? 26.597 16.341 31.685 1.00 52.44 110 GLY A C 1
ATOM 823 O O . GLY A 1 110 ? 26.627 15.416 30.877 1.00 52.44 110 GLY A O 1
ATOM 824 N N . LEU A 1 111 ? 27.464 16.498 32.680 1.00 58.00 111 LEU A N 1
ATOM 825 C CA . LEU A 1 111 ? 28.578 15.639 33.056 1.00 58.00 111 LEU A CA 1
ATOM 826 C C . LEU A 1 111 ? 28.189 14.157 33.148 1.00 58.00 111 LEU A C 1
ATOM 828 O O . LEU A 1 111 ? 27.129 13.791 33.660 1.00 58.00 111 LEU A O 1
ATOM 832 N N . GLY A 1 112 ? 29.102 13.314 32.663 1.00 45.31 112 GLY A N 1
ATOM 833 C CA . GLY A 1 112 ? 29.023 11.866 32.739 1.00 45.31 112 GLY A CA 1
ATOM 834 C C . GLY A 1 112 ? 28.768 11.376 34.162 1.00 45.31 112 GLY A C 1
ATOM 835 O O . GLY A 1 112 ? 29.358 11.855 35.129 1.00 45.31 112 GLY A O 1
ATOM 836 N N . LYS A 1 113 ? 27.880 10.385 34.266 1.00 47.03 113 LYS A N 1
ATOM 837 C CA . LYS A 1 113 ? 27.680 9.583 35.470 1.00 47.03 113 LYS A CA 1
ATOM 838 C C . LYS A 1 113 ? 29.009 8.951 35.879 1.00 47.03 113 LYS A C 1
ATOM 840 O O . LYS A 1 113 ? 29.431 7.953 35.302 1.00 47.03 113 LYS A O 1
ATOM 845 N N . ALA A 1 114 ? 29.640 9.537 36.884 1.00 55.84 114 ALA A N 1
ATOM 846 C CA . ALA A 1 114 ? 30.668 8.900 37.678 1.00 55.84 114 ALA A CA 1
ATOM 847 C C . ALA A 1 114 ? 30.024 8.307 38.945 1.00 55.84 114 ALA A C 1
ATOM 849 O O . ALA A 1 114 ? 29.188 8.948 39.576 1.00 55.84 114 ALA A O 1
ATOM 850 N N . ILE A 1 115 ? 30.511 7.114 39.306 1.00 54.41 115 ILE A N 1
ATOM 851 C CA . ILE A 1 115 ? 30.452 6.442 40.617 1.00 54.41 115 ILE A CA 1
ATOM 852 C C . ILE A 1 115 ? 29.177 5.630 40.923 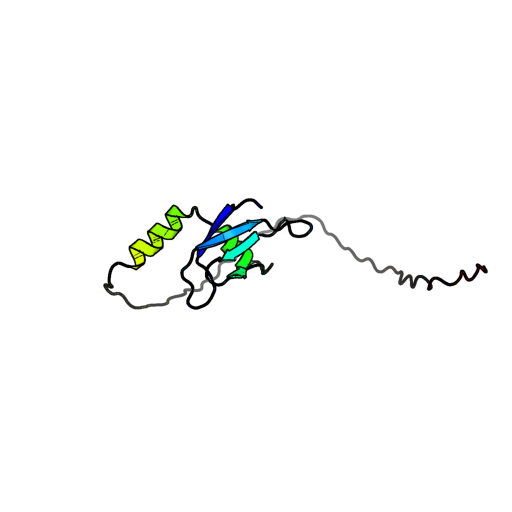1.00 54.41 115 ILE A C 1
ATOM 854 O O . ILE A 1 115 ? 28.119 6.164 41.227 1.00 54.41 115 ILE A O 1
ATOM 858 N N . SER A 1 116 ? 29.336 4.300 40.928 1.00 47.31 116 SER A N 1
ATOM 859 C CA . SER A 1 116 ? 29.372 3.543 42.192 1.00 47.31 116 SER A CA 1
ATOM 860 C C . SER A 1 116 ? 29.932 2.133 41.976 1.00 47.31 116 SER A C 1
ATOM 862 O O . SER A 1 116 ? 29.226 1.203 41.602 1.00 47.31 116 SER A O 1
ATOM 864 N N . HIS A 1 117 ? 31.229 1.985 42.254 1.00 53.59 117 HIS A N 1
ATOM 865 C CA . HIS A 1 117 ? 31.783 0.734 42.765 1.00 53.59 117 HIS A CA 1
ATOM 866 C C . HIS A 1 117 ? 31.182 0.473 44.155 1.00 53.59 117 HIS A C 1
ATOM 868 O O . HIS A 1 117 ? 31.221 1.388 44.974 1.00 53.59 117 HIS A O 1
ATOM 874 N N . LEU A 1 118 ? 30.661 -0.736 44.413 1.00 46.31 118 LEU A N 1
ATOM 875 C CA . LEU A 1 118 ? 30.863 -1.543 45.640 1.00 46.31 118 LEU A CA 1
ATOM 876 C C . LEU A 1 118 ? 29.766 -2.601 45.838 1.00 46.31 118 LEU A C 1
ATOM 878 O O . LEU A 1 118 ? 28.622 -2.270 46.143 1.00 46.31 118 LEU A O 1
ATOM 882 N N . ARG A 1 119 ? 30.189 -3.867 45.736 1.00 44.81 119 ARG A N 1
ATOM 883 C CA . ARG A 1 119 ? 29.864 -5.057 46.562 1.00 44.81 119 ARG A CA 1
ATOM 884 C C . ARG A 1 119 ? 30.479 -6.247 45.802 1.00 44.81 119 ARG A C 1
ATOM 886 O O . ARG A 1 119 ? 30.073 -6.485 44.677 1.00 44.81 119 ARG A O 1
ATOM 893 N N . PHE A 1 120 ? 31.588 -6.881 46.201 1.00 41.41 120 PHE A N 1
ATOM 894 C CA . PHE A 1 120 ? 31.891 -7.545 47.479 1.00 41.41 120 PHE A CA 1
ATOM 895 C C . PHE A 1 120 ? 30.708 -8.388 47.968 1.00 41.41 120 PHE A C 1
ATOM 897 O O . PHE A 1 120 ? 29.898 -7.908 48.760 1.00 41.41 120 PHE A O 1
ATOM 904 N N . VAL A 1 121 ? 30.551 -9.578 47.378 1.00 45.12 121 VAL A N 1
ATOM 905 C CA . VAL A 1 121 ? 30.736 -10.927 47.964 1.00 45.12 121 VAL A CA 1
ATOM 906 C C . VAL A 1 121 ? 30.760 -11.927 46.808 1.00 45.12 121 VAL A C 1
ATOM 908 O O . VAL A 1 121 ? 29.954 -11.737 45.871 1.00 45.12 121 VAL A O 1
#